Protein AF-A0A2G6TG75-F1 (afdb_monomer)

pLDDT: mean 88.32, std 11.68, range [44.31, 97.19]

Sequence (176 aa):
MKNFYLFIILLFFTSINAQVKLNENQEKALNLQIQNIKNLFATRDYTGLTNNISPKIIKYVYNSKDSVSKALRICYDELKQNQVTNHDTSIGIHSTVFKTKDELQCSVQMTTILKKDTFKAVSEYYLLLASTDNGKNWCFSLTDGFFRDLLDIDPKLIIPNRKLTVYKNGIMIDNE

Mean predicted aligned error: 7.09 Å

Solvent-accessible surface area (backbone atoms only — not comparable to full-atom values): 9879 Å² total; per-residue (Å²): 115,77,73,57,59,57,55,56,58,60,63,67,69,74,76,78,77,81,64,54,78,69,52,73,68,34,48,50,38,51,53,51,46,54,52,48,54,44,49,28,62,75,71,63,36,42,68,63,46,44,74,35,43,33,66,65,54,32,56,77,74,44,69,34,60,66,48,44,32,49,50,54,49,49,58,50,50,50,41,56,77,68,54,48,77,41,80,49,74,48,66,63,67,70,52,76,41,38,70,38,92,76,29,39,35,31,36,27,47,35,39,38,39,42,30,34,95,55,35,37,38,40,39,38,36,43,32,39,36,40,10,74,64,81,37,68,53,69,24,36,39,70,56,59,71,74,46,36,79,75,44,86,67,51,90,84,61,85,70,70,79,71,45,70,48,37,26,52,77,83,41,76,48,87,70,130

Secondary structure (DSSP, 8-state):
-HHHHHHHHHHTTSSS-------HHHHHHHHHHHHHHHHHHHHT-HHHHHHTB-HHHIIIIISSHHHHHHHHHHHHHHHHHTT-SEEEEEEEEE---EEETTEEEEEEEEEEEEEETTEEEEEEEEEEEEESSSSSS-EEEE-STHHHHHS---TTS--PPPEEEEEETTEEEP--

Foldseek 3Di:
DVVVVVVVVVVVPPPPDPQPDDDPLLLVLVVVLQVQCQVCVVVVVLLSLLVQADPLCCVPPQVHSVSSSVVSVVVVVVLVVVQFVDKHKDKADWDGWDDQDQKIKIKIKMWIWTDDVQKIKIKIFIWIWIDNPRRNGIHIDGCDDPRVVSDSDDPPHDTDYMDMWMGGNNHTDDDD

Radius of gyration: 20.42 Å; Cα contacts (8 Å, |Δi|>4): 271; chains: 1; bounding box: 72×33×49 Å

Structure (mmCIF, N/CA/C/O backbone):
data_AF-A0A2G6TG75-F1
#
_entry.id   AF-A0A2G6TG75-F1
#
loop_
_atom_site.group_PDB
_atom_site.id
_atom_site.type_symbol
_atom_site.label_atom_id
_atom_site.label_alt_id
_atom_site.label_comp_id
_atom_site.label_asym_id
_atom_site.label_entity_id
_atom_site.label_seq_id
_atom_site.pdbx_PDB_ins_code
_atom_site.Cartn_x
_atom_site.Cartn_y
_atom_site.Cartn_z
_atom_site.occupancy
_atom_site.B_iso_or_equiv
_atom_site.auth_seq_id
_atom_site.auth_comp_id
_atom_site.auth_asym_id
_atom_site.auth_atom_id
_atom_site.pdbx_PDB_model_num
ATOM 1 N N . MET A 1 1 ? -52.021 -11.934 21.390 1.00 56.31 1 MET A N 1
ATOM 2 C CA . MET A 1 1 ? -50.715 -12.641 21.358 1.00 56.31 1 MET A CA 1
ATOM 3 C C . MET A 1 1 ? -50.096 -12.736 19.959 1.00 56.31 1 MET A C 1
ATOM 5 O O . MET A 1 1 ? -48.899 -12.528 19.851 1.00 56.31 1 MET A O 1
ATOM 9 N N . LYS A 1 2 ? -50.865 -12.962 18.878 1.00 54.69 2 LYS A N 1
ATOM 10 C CA . LYS A 1 2 ? -50.342 -13.038 17.490 1.00 54.69 2 LYS A CA 1
ATOM 11 C C . LYS A 1 2 ? -49.567 -11.788 17.018 1.00 54.69 2 LYS A C 1
ATOM 13 O O . LYS A 1 2 ? -48.553 -11.920 16.347 1.00 54.69 2 LYS A O 1
ATOM 18 N N . ASN A 1 3 ? -49.984 -10.595 17.450 1.00 59.22 3 ASN A N 1
ATOM 19 C CA . ASN A 1 3 ? -49.345 -9.329 17.058 1.00 59.22 3 ASN A CA 1
ATOM 20 C C . ASN A 1 3 ? -48.005 -9.060 17.772 1.00 59.22 3 ASN A C 1
ATOM 22 O O . ASN A 1 3 ? -47.233 -8.228 17.313 1.00 59.22 3 ASN A O 1
ATOM 26 N N . PHE A 1 4 ? -47.703 -9.772 18.865 1.00 67.69 4 PHE A N 1
ATOM 27 C CA . PHE A 1 4 ? -46.446 -9.608 19.605 1.00 67.69 4 PHE A CA 1
ATOM 28 C C . PHE A 1 4 ? -45.274 -10.305 18.893 1.00 67.69 4 PHE A C 1
ATOM 30 O O . PHE A 1 4 ? -44.187 -9.748 18.783 1.00 67.69 4 PHE A O 1
ATOM 37 N N . TYR A 1 5 ? -45.522 -11.480 18.305 1.00 67.88 5 TYR A N 1
ATOM 38 C CA . TYR A 1 5 ? -44.524 -12.208 17.513 1.00 67.88 5 TYR A CA 1
ATOM 39 C C . TYR A 1 5 ? -44.140 -11.477 16.219 1.00 67.88 5 TYR A C 1
ATOM 41 O O . TYR A 1 5 ? -42.987 -11.543 15.800 1.00 67.88 5 TYR A O 1
ATOM 49 N N . LEU A 1 6 ? -45.072 -10.723 15.622 1.00 60.47 6 LEU A N 1
ATOM 50 C CA . LEU A 1 6 ? -44.799 -9.920 14.426 1.00 60.47 6 LEU A CA 1
ATOM 51 C C . LEU A 1 6 ? -43.790 -8.789 14.707 1.00 60.47 6 LEU A C 1
ATOM 53 O O . LEU A 1 6 ? -42.966 -8.468 13.856 1.00 60.47 6 LEU A O 1
ATOM 57 N N . PHE A 1 7 ? -43.822 -8.221 15.917 1.00 64.62 7 PHE A N 1
ATOM 58 C CA . PHE A 1 7 ? -42.920 -7.144 16.335 1.00 64.62 7 PHE A CA 1
ATOM 59 C C . PHE A 1 7 ? -41.500 -7.655 16.627 1.00 64.62 7 PHE A C 1
ATOM 61 O O . PHE A 1 7 ? -40.519 -6.989 16.304 1.00 64.62 7 PHE A O 1
ATOM 68 N N . ILE A 1 8 ? -41.381 -8.873 17.172 1.00 68.56 8 ILE A N 1
ATOM 69 C CA . ILE A 1 8 ? -40.087 -9.530 17.419 1.00 68.56 8 ILE A CA 1
ATOM 70 C C . ILE A 1 8 ? -39.389 -9.879 16.098 1.00 68.56 8 ILE A C 1
ATOM 72 O O . ILE A 1 8 ? -38.187 -9.670 15.979 1.00 68.56 8 ILE A O 1
ATOM 76 N N . ILE A 1 9 ? -40.126 -10.337 15.080 1.00 63.84 9 ILE A N 1
ATOM 77 C CA . ILE A 1 9 ? -39.550 -10.664 13.764 1.00 63.84 9 ILE A CA 1
ATOM 78 C C . ILE A 1 9 ? -39.032 -9.404 13.048 1.00 63.84 9 ILE A C 1
ATOM 80 O O . ILE A 1 9 ? -37.991 -9.462 12.398 1.00 63.84 9 ILE A O 1
ATOM 84 N N . LEU A 1 10 ? -39.687 -8.249 13.213 1.00 57.75 10 LEU A N 1
ATOM 85 C CA . LEU A 1 10 ? -39.261 -6.991 12.588 1.00 57.75 10 LEU A CA 1
ATOM 86 C C . LEU A 1 10 ? -37.946 -6.437 13.179 1.00 57.75 10 LEU A C 1
ATOM 88 O O . LEU A 1 10 ? -37.162 -5.819 12.461 1.00 57.75 10 LEU A O 1
ATOM 92 N N . LEU A 1 11 ? -37.668 -6.701 14.461 1.00 56.31 11 LEU A N 1
ATOM 93 C CA . LEU A 1 11 ? -36.430 -6.282 15.136 1.00 56.31 11 LEU A CA 1
ATOM 94 C C . LEU A 1 11 ? -35.192 -7.091 14.709 1.00 56.31 11 LEU A C 1
ATOM 96 O O . LEU A 1 11 ? -34.075 -6.604 14.860 1.00 56.31 11 LEU A O 1
ATOM 100 N N . PHE A 1 12 ? -35.364 -8.289 14.141 1.00 55.28 12 PHE A N 1
ATOM 101 C CA . PHE A 1 12 ? -34.245 -9.105 13.653 1.00 55.28 12 PHE A CA 1
ATOM 102 C C . PHE A 1 12 ? -33.729 -8.690 12.265 1.00 55.28 12 PHE A C 1
ATOM 104 O O . PHE A 1 12 ? -32.621 -9.073 11.897 1.00 55.28 12 PHE A O 1
ATOM 111 N N . PHE A 1 13 ? -34.479 -7.889 11.500 1.00 55.81 13 PHE A N 1
ATOM 112 C CA . PHE A 1 13 ? -34.072 -7.471 10.150 1.00 55.81 13 PHE A CA 1
ATOM 113 C C . PHE A 1 13 ? -33.231 -6.184 10.102 1.00 55.81 13 PHE A C 1
ATOM 115 O O . PHE A 1 13 ? -32.717 -5.845 9.039 1.00 55.81 13 PHE A O 1
ATOM 122 N N . THR A 1 14 ? -33.042 -5.468 11.216 1.00 53.16 14 THR A N 1
ATOM 123 C CA . THR A 1 14 ? -32.301 -4.187 11.227 1.00 53.16 14 THR A CA 1
ATOM 124 C C . THR A 1 14 ? -30.813 -4.312 11.566 1.00 53.16 14 THR A C 1
ATOM 126 O O . THR A 1 14 ? -30.082 -3.330 11.469 1.00 53.16 14 THR A O 1
ATOM 129 N N . SER A 1 15 ? -30.324 -5.499 11.929 1.00 50.28 15 SER A N 1
ATOM 130 C CA . SER A 1 15 ? -28.941 -5.717 12.388 1.00 50.28 15 SER A CA 1
ATOM 131 C C . SER A 1 15 ? -27.949 -6.124 11.289 1.00 50.28 15 SER A C 1
ATOM 133 O O . SER A 1 15 ? -26.783 -6.394 11.580 1.00 50.28 15 SER A O 1
ATOM 135 N N . ILE A 1 16 ? -28.358 -6.139 10.018 1.00 56.22 16 ILE A N 1
ATOM 136 C CA . ILE A 1 16 ? -27.504 -6.591 8.916 1.00 56.22 16 ILE A CA 1
ATOM 137 C C . ILE A 1 16 ? -27.002 -5.374 8.128 1.00 56.22 16 ILE A C 1
ATOM 139 O O . ILE A 1 16 ? -27.778 -4.701 7.457 1.00 56.22 16 ILE A O 1
ATOM 143 N N . ASN A 1 17 ? -25.680 -5.157 8.194 1.00 51.47 17 ASN A N 1
ATOM 144 C CA . ASN A 1 17 ? -24.840 -4.189 7.457 1.00 51.47 17 ASN A CA 1
ATOM 145 C C . ASN A 1 17 ? -24.393 -2.943 8.239 1.00 51.47 17 ASN A C 1
ATOM 147 O O . ASN A 1 17 ? -24.690 -1.813 7.863 1.00 51.47 17 ASN A O 1
ATOM 151 N N . ALA A 1 18 ? -23.564 -3.136 9.268 1.00 56.62 18 ALA A N 1
ATOM 152 C CA . ALA A 1 18 ? -22.761 -2.049 9.831 1.00 56.62 18 ALA A CA 1
ATOM 153 C C . ALA A 1 18 ? -21.617 -1.660 8.869 1.00 56.62 18 ALA A C 1
ATOM 155 O O . ALA A 1 18 ? -20.453 -1.982 9.098 1.00 56.62 18 ALA A O 1
ATOM 156 N N . GLN A 1 19 ? -21.950 -0.995 7.761 1.00 67.38 19 GLN A N 1
ATOM 157 C CA . GLN A 1 19 ? -20.984 -0.144 7.069 1.00 67.38 19 GLN A CA 1
ATOM 158 C C . GLN A 1 19 ? -20.700 1.050 7.980 1.00 67.38 19 GLN A C 1
ATOM 160 O O . GLN A 1 19 ? -21.632 1.690 8.475 1.00 67.38 19 GLN A O 1
ATOM 165 N N . VAL A 1 20 ? -19.425 1.343 8.237 1.00 80.62 20 VAL A N 1
ATOM 166 C CA . VAL A 1 20 ? -19.080 2.516 9.040 1.00 80.62 20 VAL A CA 1
ATOM 167 C C . VAL A 1 20 ? -19.133 3.726 8.130 1.00 80.62 20 VAL A C 1
ATOM 169 O O . VAL A 1 20 ? -18.291 3.895 7.251 1.00 80.62 20 VAL A O 1
ATOM 172 N N . LYS A 1 21 ? -20.119 4.593 8.353 1.00 86.06 21 LYS A N 1
ATOM 173 C CA . LYS A 1 21 ? -20.104 5.919 7.749 1.00 86.06 21 LYS A CA 1
ATOM 174 C C . LYS A 1 21 ? -19.100 6.773 8.517 1.00 86.06 21 LYS A C 1
ATOM 176 O O . LYS A 1 21 ? -19.354 7.132 9.667 1.00 86.06 21 LYS A O 1
ATOM 181 N N . LEU A 1 22 ? -17.966 7.071 7.889 1.00 90.62 22 LEU A N 1
ATOM 182 C CA . LEU A 1 22 ? -17.030 8.055 8.415 1.00 90.62 22 LEU A CA 1
ATOM 183 C C . LEU A 1 22 ? -17.721 9.420 8.500 1.00 90.62 22 LEU A C 1
ATOM 185 O O . LEU A 1 22 ? -18.526 9.786 7.640 1.00 90.62 22 LEU A O 1
ATOM 189 N N . ASN A 1 23 ? -17.416 10.176 9.551 1.00 91.94 23 ASN A N 1
ATOM 190 C CA . ASN A 1 23 ? -17.745 11.594 9.565 1.00 91.94 23 ASN A CA 1
ATOM 191 C C . ASN A 1 23 ? -16.805 12.366 8.622 1.00 91.94 23 ASN A C 1
ATOM 193 O O . ASN A 1 23 ? -15.764 11.861 8.206 1.00 91.94 23 ASN A O 1
ATOM 197 N N . GLU A 1 24 ? -17.160 13.611 8.309 1.00 92.62 24 GLU A N 1
ATOM 198 C CA . GLU A 1 24 ? -16.414 14.451 7.363 1.00 92.62 24 GLU A CA 1
ATOM 199 C C . GLU A 1 24 ? -14.924 14.593 7.719 1.00 92.62 24 GLU A C 1
ATOM 201 O O . GLU A 1 24 ? -14.061 14.515 6.847 1.00 92.62 24 GLU A O 1
ATOM 206 N N . ASN A 1 25 ? -14.599 14.738 9.006 1.00 92.88 25 ASN A N 1
ATOM 207 C CA . ASN A 1 25 ? -13.214 14.883 9.454 1.00 92.88 25 ASN A CA 1
ATOM 208 C C . ASN A 1 25 ? -12.410 13.587 9.282 1.00 92.88 25 ASN A C 1
ATOM 210 O O . ASN A 1 25 ? -11.249 13.640 8.883 1.00 92.88 25 ASN A O 1
ATOM 214 N N . GLN A 1 26 ? -13.018 12.434 9.566 1.00 93.88 26 GLN A N 1
ATOM 215 C CA . GLN A 1 26 ? -12.393 11.120 9.381 1.00 93.88 26 GLN A CA 1
ATOM 216 C C . GLN A 1 26 ? -12.163 10.818 7.898 1.00 93.88 26 GLN A C 1
ATOM 218 O O . GLN A 1 26 ? -11.084 10.374 7.517 1.00 93.88 26 GLN A O 1
ATOM 223 N N . GLU A 1 27 ? -13.157 11.107 7.059 1.00 95.12 27 GLU A N 1
ATOM 224 C CA . GLU A 1 27 ? -13.069 10.961 5.605 1.00 95.12 27 GLU A CA 1
ATOM 225 C C . GLU A 1 27 ? -11.958 11.854 5.031 1.00 95.12 27 GLU A C 1
ATOM 227 O O . GLU A 1 27 ? -11.128 11.421 4.230 1.00 95.12 27 GLU A O 1
ATOM 232 N N . LYS A 1 28 ? -11.879 13.106 5.495 1.00 94.56 28 LYS A N 1
ATOM 233 C CA . LYS A 1 28 ? -10.803 14.028 5.125 1.00 94.56 28 LYS A CA 1
ATOM 234 C C . LYS A 1 28 ? -9.432 13.515 5.571 1.00 94.56 28 LYS A C 1
ATOM 236 O O . LYS A 1 28 ? -8.484 13.604 4.795 1.00 94.56 28 LYS A O 1
ATOM 241 N N . ALA A 1 29 ? -9.316 12.976 6.785 1.00 93.94 29 ALA A N 1
ATOM 242 C CA . ALA A 1 29 ? -8.066 12.414 7.297 1.00 93.94 29 ALA A CA 1
ATOM 243 C C . ALA A 1 29 ? -7.598 11.206 6.469 1.00 93.94 29 ALA A C 1
ATOM 245 O O . ALA A 1 29 ? -6.432 11.148 6.082 1.00 93.94 29 ALA A O 1
ATOM 246 N N . LEU A 1 30 ? -8.509 10.290 6.124 1.00 96.94 30 LEU A N 1
ATOM 247 C CA . LEU A 1 30 ? -8.224 9.151 5.249 1.00 96.94 30 LEU A CA 1
ATOM 248 C C . LEU A 1 30 ? -7.746 9.612 3.864 1.00 96.94 30 LEU A C 1
ATOM 250 O O . LEU A 1 30 ? -6.701 9.172 3.383 1.00 96.94 30 LEU A O 1
ATOM 254 N N . ASN A 1 31 ? -8.459 10.552 3.244 1.00 96.56 31 ASN A N 1
ATOM 255 C CA . ASN A 1 31 ? -8.089 11.074 1.930 1.00 96.56 31 ASN A CA 1
ATOM 256 C C . ASN A 1 31 ? -6.738 11.808 1.952 1.00 96.56 31 ASN A C 1
ATOM 258 O O . ASN A 1 31 ? -5.918 11.612 1.052 1.00 96.56 31 ASN A O 1
ATOM 262 N N . LEU A 1 32 ? -6.456 12.594 2.997 1.00 95.62 32 LEU A N 1
ATOM 263 C CA . LEU A 1 32 ? -5.142 13.211 3.200 1.00 95.62 32 LEU A CA 1
ATOM 264 C C . LEU A 1 32 ? -4.042 12.161 3.364 1.00 95.62 32 LEU A C 1
ATOM 266 O O . LEU A 1 32 ? -2.970 12.318 2.782 1.00 95.62 32 LEU A O 1
ATOM 270 N N . GLN A 1 33 ? -4.308 11.076 4.093 1.00 96.00 33 GLN A N 1
ATOM 271 C CA . GLN A 1 33 ? -3.351 9.986 4.242 1.00 96.00 33 GLN A CA 1
ATOM 272 C C . GLN A 1 33 ? -3.029 9.329 2.894 1.00 96.00 33 GLN A C 1
ATOM 274 O O . GLN A 1 33 ? -1.860 9.097 2.585 1.00 96.00 33 GLN A O 1
ATOM 279 N N . ILE A 1 34 ? -4.044 9.051 2.074 1.00 96.88 34 ILE A N 1
ATOM 280 C CA . ILE A 1 34 ? -3.868 8.458 0.741 1.00 96.88 34 ILE A CA 1
ATOM 281 C C . ILE A 1 34 ? -3.032 9.381 -0.153 1.00 96.88 34 ILE A C 1
ATOM 283 O O . ILE A 1 34 ? -2.087 8.921 -0.796 1.00 96.88 34 ILE A O 1
ATOM 287 N N . GLN A 1 35 ? -3.322 10.689 -0.155 1.00 96.12 35 GLN A N 1
ATOM 288 C CA . GLN A 1 35 ? -2.522 11.661 -0.908 1.00 96.12 35 GLN A CA 1
ATOM 289 C C . GLN A 1 35 ? -1.086 11.756 -0.388 1.00 96.12 35 GLN A C 1
ATOM 291 O O . GLN A 1 35 ? -0.150 11.825 -1.183 1.00 96.12 35 GLN A O 1
ATOM 296 N N . ASN A 1 36 ? -0.889 11.705 0.929 1.00 95.69 36 ASN A N 1
ATOM 297 C CA . ASN A 1 36 ? 0.442 11.688 1.521 1.00 95.69 36 ASN A CA 1
ATOM 298 C C . ASN A 1 36 ? 1.238 10.456 1.066 1.00 95.69 36 ASN A C 1
ATOM 300 O O . ASN A 1 36 ? 2.346 10.598 0.562 1.00 95.69 36 ASN A O 1
ATOM 304 N N . ILE A 1 37 ? 0.655 9.255 1.149 1.00 94.88 37 ILE A N 1
ATOM 305 C CA . ILE A 1 37 ? 1.298 8.013 0.689 1.00 94.88 37 ILE A CA 1
ATOM 306 C C . ILE A 1 37 ? 1.644 8.103 -0.803 1.00 94.88 37 ILE A C 1
ATOM 308 O O . ILE A 1 37 ? 2.764 7.777 -1.194 1.00 94.88 37 ILE A O 1
ATOM 312 N N . LYS A 1 38 ? 0.719 8.602 -1.632 1.00 94.31 38 LYS A N 1
ATOM 313 C CA . LYS A 1 38 ? 0.953 8.820 -3.066 1.00 94.31 38 LYS A CA 1
ATOM 314 C C . LYS A 1 38 ? 2.153 9.736 -3.309 1.00 94.31 38 LYS A C 1
ATOM 316 O O . LYS A 1 38 ? 3.025 9.397 -4.107 1.00 94.31 38 LYS A O 1
ATOM 321 N N . ASN A 1 39 ? 2.220 10.860 -2.600 1.00 95.00 39 ASN A N 1
ATOM 322 C CA . ASN A 1 39 ? 3.328 11.803 -2.715 1.00 95.00 39 ASN A CA 1
ATOM 323 C C . ASN A 1 39 ? 4.652 11.171 -2.277 1.00 95.00 39 ASN A C 1
ATOM 325 O O . ASN A 1 39 ? 5.644 11.327 -2.977 1.00 95.00 39 ASN A O 1
ATOM 329 N N . LEU A 1 40 ? 4.660 10.411 -1.180 1.00 94.44 40 LEU A N 1
ATOM 330 C CA . LEU A 1 40 ? 5.854 9.730 -0.676 1.00 94.44 40 LEU A CA 1
ATOM 331 C C . LEU A 1 40 ? 6.403 8.685 -1.663 1.00 94.44 40 LEU A C 1
ATOM 333 O O . LEU A 1 40 ? 7.619 8.582 -1.830 1.00 94.44 40 LEU A O 1
ATOM 337 N N . PHE A 1 41 ? 5.533 7.943 -2.360 1.00 90.88 41 PHE A N 1
ATOM 338 C CA . PHE A 1 41 ? 5.961 7.063 -3.455 1.00 90.88 41 PHE A CA 1
ATOM 339 C C . PHE A 1 41 ? 6.533 7.858 -4.636 1.00 90.88 41 PHE A C 1
ATOM 341 O O . PHE A 1 41 ? 7.598 7.507 -5.145 1.00 90.88 41 PHE A O 1
ATOM 348 N N . ALA A 1 42 ? 5.874 8.949 -5.039 1.00 89.62 42 ALA A N 1
ATOM 349 C CA . ALA A 1 42 ? 6.317 9.784 -6.157 1.00 89.62 42 ALA A CA 1
ATOM 350 C C . ALA A 1 42 ? 7.673 10.466 -5.893 1.00 89.62 42 ALA A C 1
ATOM 352 O O . ALA A 1 42 ? 8.523 10.531 -6.782 1.00 89.62 42 ALA A O 1
ATOM 353 N N . THR A 1 43 ? 7.905 10.938 -4.665 1.00 91.69 43 THR A N 1
ATOM 354 C CA . THR A 1 43 ? 9.158 11.592 -4.251 1.00 91.69 43 THR A CA 1
ATOM 355 C C . THR A 1 43 ? 10.226 10.615 -3.772 1.00 91.69 43 THR A C 1
ATOM 357 O O . THR A 1 43 ? 11.355 11.035 -3.520 1.00 91.69 43 THR A O 1
ATOM 360 N N . ARG A 1 44 ? 9.906 9.316 -3.687 1.00 89.50 44 ARG A N 1
ATOM 361 C CA . ARG A 1 44 ? 10.807 8.255 -3.206 1.00 89.50 44 ARG A CA 1
ATOM 362 C C . ARG A 1 44 ? 11.299 8.499 -1.775 1.00 89.50 44 ARG A C 1
ATOM 364 O O . ARG A 1 44 ? 12.431 8.159 -1.427 1.00 89.50 44 ARG A O 1
ATOM 371 N N . ASP A 1 45 ? 10.447 9.077 -0.933 1.00 92.38 45 ASP A N 1
ATOM 372 C CA . ASP A 1 45 ? 10.750 9.300 0.479 1.00 92.38 45 ASP A CA 1
ATOM 373 C C . ASP A 1 45 ? 10.500 8.018 1.290 1.00 92.38 45 ASP A C 1
ATOM 375 O O . ASP A 1 45 ? 9.432 7.788 1.861 1.00 92.38 45 ASP A O 1
ATOM 379 N N . TYR A 1 46 ? 11.514 7.152 1.332 1.00 90.00 46 TYR A N 1
ATOM 380 C CA . TYR A 1 46 ? 11.447 5.856 2.017 1.00 90.00 46 TYR A CA 1
ATOM 381 C C . TYR A 1 46 ? 11.292 5.975 3.532 1.00 90.00 46 TYR A C 1
ATOM 383 O O . TYR A 1 46 ? 10.652 5.128 4.160 1.00 90.00 46 TYR A O 1
ATOM 391 N N . THR A 1 47 ? 11.863 7.021 4.128 1.00 91.12 47 THR A N 1
ATOM 392 C CA . THR A 1 47 ? 11.715 7.282 5.562 1.00 91.12 47 THR A CA 1
ATOM 393 C C . THR A 1 47 ? 10.268 7.663 5.860 1.00 91.12 47 THR A C 1
ATOM 395 O O . THR A 1 47 ? 9.655 7.097 6.768 1.00 91.12 47 THR A O 1
ATOM 398 N N . GLY A 1 48 ? 9.690 8.550 5.048 1.00 94.00 48 GLY A N 1
ATOM 399 C CA . GLY A 1 48 ? 8.281 8.903 5.125 1.00 94.00 48 GLY A CA 1
ATOM 400 C C . GLY A 1 48 ? 7.368 7.698 4.893 1.00 94.00 48 GLY A C 1
ATOM 401 O O . GLY A 1 48 ? 6.481 7.455 5.707 1.00 94.00 48 GLY A O 1
ATOM 402 N N . LEU A 1 49 ? 7.609 6.874 3.866 1.00 93.31 49 LEU A N 1
ATOM 403 C CA . LEU A 1 49 ? 6.831 5.645 3.628 1.00 93.31 49 LEU A CA 1
ATOM 404 C C . LEU A 1 49 ? 6.856 4.710 4.839 1.00 93.31 49 LEU A C 1
ATOM 406 O O . LEU A 1 49 ? 5.810 4.237 5.277 1.00 93.31 49 LEU A O 1
ATOM 410 N N . THR A 1 50 ? 8.032 4.509 5.431 1.00 93.94 50 THR A N 1
ATOM 411 C CA . THR A 1 50 ? 8.214 3.651 6.608 1.00 93.94 50 THR A CA 1
ATOM 412 C C . THR A 1 50 ? 7.386 4.114 7.808 1.00 93.94 50 THR A C 1
ATOM 414 O O . THR A 1 50 ? 6.882 3.292 8.571 1.00 93.94 50 THR A O 1
ATOM 417 N N . ASN A 1 51 ? 7.194 5.424 7.973 1.00 94.50 51 ASN A N 1
ATOM 418 C CA . ASN A 1 51 ? 6.359 5.967 9.045 1.00 94.50 51 ASN A CA 1
ATOM 419 C C . ASN A 1 51 ? 4.863 5.704 8.856 1.00 94.50 51 ASN A C 1
ATOM 421 O O . ASN A 1 51 ? 4.115 5.825 9.821 1.00 94.50 51 ASN A O 1
ATOM 425 N N . ASN A 1 52 ? 4.448 5.326 7.650 1.00 95.31 52 ASN A N 1
ATOM 426 C CA . ASN A 1 52 ? 3.057 5.069 7.308 1.00 95.31 52 ASN A CA 1
ATOM 427 C C . ASN A 1 52 ? 2.746 3.573 7.163 1.00 95.31 52 ASN A C 1
ATOM 429 O O . ASN A 1 52 ? 1.601 3.229 6.893 1.00 95.31 52 ASN A O 1
ATOM 433 N N . ILE A 1 53 ? 3.723 2.680 7.351 1.00 94.88 53 ILE A N 1
ATOM 434 C CA . ILE A 1 53 ? 3.504 1.228 7.312 1.00 94.88 53 ILE A CA 1
ATOM 435 C C . ILE A 1 53 ? 2.934 0.740 8.648 1.00 94.88 53 ILE A C 1
ATOM 437 O O . ILE A 1 53 ? 3.306 1.229 9.715 1.00 94.88 53 ILE A O 1
ATOM 441 N N . SER A 1 54 ? 2.038 -0.248 8.587 1.00 94.00 54 SER A N 1
ATOM 442 C CA . SER A 1 54 ? 1.436 -0.868 9.770 1.00 94.00 54 SER A CA 1
ATOM 443 C C . SER A 1 54 ? 2.490 -1.310 10.794 1.00 94.00 54 SER A C 1
ATOM 445 O O . SER A 1 54 ? 3.423 -2.048 10.447 1.00 94.00 54 SER A O 1
ATOM 447 N N . PRO A 1 55 ? 2.311 -0.959 12.082 1.00 92.75 55 PRO A N 1
ATOM 448 C CA . PRO A 1 55 ? 3.170 -1.438 13.158 1.00 92.75 55 PRO A CA 1
ATOM 449 C C . PRO A 1 55 ? 3.261 -2.967 13.231 1.00 92.75 55 PRO A C 1
ATOM 451 O O . PRO A 1 55 ? 4.322 -3.489 13.571 1.00 92.75 55 PRO A O 1
ATOM 454 N N . LYS A 1 56 ? 2.187 -3.695 12.873 1.00 92.00 56 LYS A N 1
ATOM 455 C CA . LYS A 1 56 ? 2.196 -5.169 12.817 1.00 92.00 56 LYS A CA 1
ATOM 456 C C . LYS A 1 56 ? 3.230 -5.657 11.798 1.00 92.00 56 LYS A C 1
ATOM 458 O O . LYS A 1 56 ? 4.063 -6.492 12.132 1.00 92.00 56 LYS A O 1
ATOM 463 N N . ILE A 1 57 ? 3.246 -5.080 10.596 1.00 91.94 57 ILE A N 1
ATOM 464 C CA . ILE A 1 57 ? 4.202 -5.463 9.548 1.00 91.94 57 ILE A CA 1
ATOM 465 C C . ILE A 1 57 ? 5.639 -5.121 9.946 1.00 91.94 57 ILE A C 1
ATOM 467 O O . ILE A 1 57 ? 6.535 -5.952 9.797 1.00 91.94 57 ILE A O 1
ATOM 471 N N . ILE A 1 58 ? 5.864 -3.934 10.517 1.00 93.50 58 ILE A N 1
ATOM 472 C CA . ILE A 1 58 ? 7.193 -3.548 11.011 1.00 93.50 58 ILE A CA 1
ATOM 473 C C . ILE A 1 58 ? 7.682 -4.553 12.057 1.00 93.50 58 ILE A C 1
ATOM 475 O O . ILE A 1 58 ? 8.820 -5.004 11.981 1.00 93.50 58 ILE A O 1
ATOM 479 N N . LYS A 1 59 ? 6.822 -4.924 13.009 1.00 93.62 59 LYS A N 1
ATOM 480 C CA . LYS A 1 59 ? 7.174 -5.819 14.111 1.00 93.62 59 LYS A CA 1
ATOM 481 C C . LYS A 1 59 ? 7.434 -7.255 13.656 1.00 93.62 59 LYS A C 1
ATOM 483 O O . LYS A 1 59 ? 8.405 -7.844 14.109 1.00 93.62 59 LYS A O 1
ATOM 488 N N . TYR A 1 60 ? 6.560 -7.817 12.822 1.00 91.38 60 TYR A N 1
ATOM 489 C CA . TYR A 1 60 ? 6.561 -9.253 12.522 1.00 91.38 60 TYR A CA 1
ATOM 490 C C . TYR A 1 60 ? 7.315 -9.632 11.246 1.00 91.38 60 TYR A C 1
ATOM 492 O O . TYR A 1 60 ? 7.694 -10.790 11.109 1.00 91.38 60 TYR A O 1
ATOM 500 N N . VAL A 1 61 ? 7.539 -8.690 10.323 1.00 88.88 61 VAL A N 1
ATOM 501 C CA . VAL A 1 61 ? 8.227 -8.976 9.051 1.00 88.88 61 VAL A CA 1
ATOM 502 C C . VAL A 1 61 ? 9.629 -8.382 9.018 1.00 88.88 61 VAL A C 1
ATOM 504 O O . VAL A 1 61 ? 10.583 -9.053 8.639 1.00 88.88 61 VAL A O 1
ATOM 507 N N . TYR A 1 62 ? 9.767 -7.118 9.414 1.00 90.12 62 TYR A N 1
A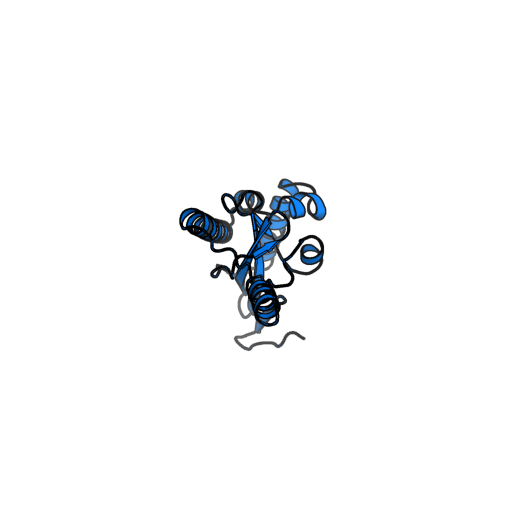TOM 508 C CA . TYR A 1 62 ? 11.015 -6.373 9.224 1.00 90.12 62 TYR A CA 1
ATOM 509 C C . TYR A 1 62 ? 11.822 -6.169 10.510 1.00 90.12 62 TYR A C 1
ATOM 511 O O . TYR A 1 62 ? 12.971 -5.729 10.448 1.00 90.12 62 TYR A O 1
ATOM 519 N N . ASN A 1 63 ? 11.238 -6.461 11.673 1.00 92.12 63 ASN A N 1
ATOM 520 C CA . ASN A 1 63 ? 11.732 -6.200 13.031 1.00 92.12 63 ASN A CA 1
ATOM 521 C C . ASN A 1 63 ? 11.995 -4.722 13.385 1.00 92.12 63 ASN A C 1
ATOM 523 O O . ASN A 1 63 ? 12.018 -4.376 14.564 1.00 92.12 63 ASN A O 1
ATOM 527 N N . SER A 1 64 ? 12.211 -3.837 12.409 1.00 94.56 64 SER A N 1
ATOM 528 C CA . SER A 1 64 ? 12.493 -2.419 12.631 1.00 94.56 64 SER A CA 1
ATOM 529 C C . SER A 1 64 ? 12.086 -1.557 11.436 1.00 94.56 64 SER A C 1
ATOM 531 O O . SER A 1 64 ? 11.993 -2.032 10.303 1.00 94.56 64 SER A O 1
ATOM 533 N N . LYS A 1 65 ? 11.889 -0.258 11.686 1.00 93.88 65 LYS A N 1
ATOM 534 C CA . LYS A 1 65 ? 11.689 0.745 10.630 1.00 93.88 65 LYS A CA 1
ATOM 535 C C . LYS A 1 65 ? 12.910 0.855 9.708 1.00 93.88 65 LYS A C 1
ATOM 537 O O . LYS A 1 65 ? 12.756 0.956 8.495 1.00 93.88 65 LYS A O 1
ATOM 542 N N . ASP A 1 66 ? 14.119 0.760 10.250 1.00 93.19 66 ASP A N 1
ATOM 543 C CA . ASP A 1 66 ? 15.344 0.854 9.449 1.00 93.19 66 ASP A CA 1
ATOM 544 C C . ASP A 1 66 ? 15.470 -0.299 8.449 1.00 93.19 66 ASP A C 1
ATOM 546 O O . ASP A 1 66 ? 15.846 -0.077 7.298 1.00 93.19 66 ASP A O 1
ATOM 550 N N . SER A 1 67 ? 15.076 -1.514 8.842 1.00 94.06 67 SER A N 1
ATOM 551 C CA . SER A 1 67 ? 15.008 -2.667 7.938 1.00 94.06 67 SER A CA 1
ATOM 552 C C . SER A 1 67 ? 14.038 -2.436 6.778 1.00 94.06 67 SER A C 1
ATOM 554 O O . SER A 1 67 ? 14.357 -2.780 5.641 1.00 94.06 67 SER A O 1
ATOM 556 N N . VAL A 1 68 ? 12.879 -1.821 7.043 1.00 92.44 68 VAL A N 1
ATOM 557 C CA . VAL A 1 68 ? 11.907 -1.450 6.000 1.00 92.44 68 VAL A CA 1
ATOM 558 C C . VAL A 1 68 ? 12.517 -0.429 5.042 1.00 92.44 68 VAL A C 1
ATOM 560 O O . VAL A 1 68 ? 12.519 -0.638 3.831 1.00 92.44 68 VAL A O 1
ATOM 563 N N . SER A 1 69 ? 13.084 0.655 5.578 1.00 91.38 69 SER A N 1
ATOM 564 C CA . SER A 1 69 ? 13.714 1.710 4.777 1.00 91.38 69 SER A CA 1
ATOM 565 C C . SER A 1 69 ? 14.855 1.154 3.920 1.00 91.38 69 SER A C 1
ATOM 567 O O . SER A 1 69 ? 14.967 1.480 2.737 1.00 91.38 69 SER A O 1
ATOM 569 N N . LYS A 1 70 ? 15.664 0.241 4.474 1.00 91.94 70 LYS A N 1
ATOM 570 C CA . LYS A 1 70 ? 16.717 -0.472 3.742 1.00 91.94 70 LYS A CA 1
ATOM 571 C C . LYS A 1 70 ? 16.148 -1.342 2.619 1.00 91.94 70 LYS A C 1
ATOM 573 O O . LYS A 1 70 ? 16.668 -1.277 1.510 1.00 91.94 70 LYS A O 1
ATOM 578 N N . ALA A 1 71 ? 15.096 -2.119 2.878 1.00 91.25 71 ALA A N 1
ATOM 579 C CA . ALA A 1 71 ? 14.459 -2.957 1.862 1.00 91.25 71 ALA A CA 1
ATOM 580 C C . ALA A 1 71 ? 13.911 -2.117 0.696 1.00 91.25 71 ALA A C 1
ATOM 582 O O . ALA A 1 71 ? 14.186 -2.422 -0.461 1.00 91.25 71 ALA A O 1
ATOM 583 N N . LEU A 1 72 ? 13.229 -1.005 0.992 1.00 90.69 72 LEU A N 1
ATOM 584 C CA . LEU A 1 72 ? 12.721 -0.081 -0.029 1.00 90.69 72 LEU A CA 1
ATOM 585 C C . LEU A 1 72 ? 13.846 0.518 -0.888 1.00 90.69 72 LEU A C 1
ATOM 587 O O . LEU A 1 72 ? 13.704 0.616 -2.107 1.00 90.69 72 LEU A O 1
ATOM 591 N N . ARG A 1 73 ? 14.980 0.881 -0.269 1.00 90.44 73 ARG A N 1
ATOM 592 C CA . ARG A 1 73 ? 16.166 1.370 -0.993 1.00 90.44 73 ARG A CA 1
ATOM 593 C C . ARG A 1 73 ? 16.743 0.305 -1.920 1.00 90.44 73 ARG A C 1
ATOM 595 O O . ARG A 1 73 ? 16.98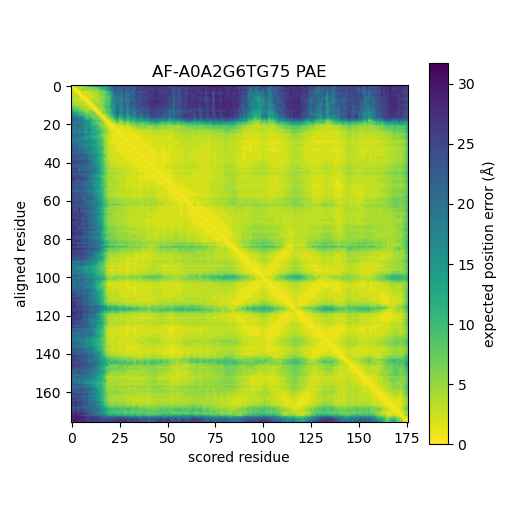8 0.617 -3.079 1.00 90.44 73 ARG A O 1
ATOM 602 N N . ILE A 1 74 ? 16.894 -0.932 -1.439 1.00 91.44 74 ILE A N 1
ATOM 603 C CA . ILE A 1 74 ? 17.402 -2.055 -2.244 1.00 91.44 74 ILE A CA 1
ATOM 604 C C . ILE A 1 74 ? 16.522 -2.267 -3.476 1.00 91.44 74 ILE A C 1
ATOM 606 O O . ILE A 1 74 ? 17.044 -2.266 -4.586 1.00 91.44 74 ILE A O 1
ATOM 610 N N . CYS A 1 75 ? 15.197 -2.349 -3.308 1.00 88.12 75 CYS A N 1
ATOM 611 C CA . CYS A 1 75 ? 14.282 -2.511 -4.439 1.00 88.12 75 CYS A CA 1
ATOM 612 C C . CYS A 1 75 ? 14.460 -1.401 -5.483 1.00 88.12 75 CYS A C 1
ATOM 614 O O . CYS A 1 75 ? 14.402 -1.647 -6.683 1.00 88.12 75 CYS A O 1
ATOM 616 N N . TYR A 1 76 ? 14.688 -0.163 -5.049 1.00 87.25 76 TYR A N 1
ATOM 617 C CA . TYR A 1 76 ? 14.884 0.944 -5.974 1.00 87.25 76 TYR A CA 1
ATOM 618 C C . TYR A 1 76 ? 16.263 0.943 -6.650 1.00 87.25 76 TYR A C 1
ATOM 620 O O . TYR A 1 76 ? 16.371 1.256 -7.839 1.00 87.25 76 TYR A O 1
ATOM 628 N N . ASP A 1 77 ? 17.313 0.579 -5.919 1.00 91.12 77 ASP A N 1
ATOM 629 C CA . ASP A 1 77 ? 18.651 0.429 -6.484 1.00 91.12 77 ASP A CA 1
ATOM 630 C C . ASP A 1 77 ? 18.684 -0.704 -7.518 1.00 91.12 77 ASP A C 1
ATOM 632 O O . ASP A 1 77 ? 19.304 -0.545 -8.568 1.00 91.12 77 ASP A O 1
ATOM 636 N N . GLU A 1 78 ? 17.925 -1.782 -7.308 1.00 91.25 78 GLU A N 1
ATOM 637 C CA . GLU A 1 78 ? 17.712 -2.824 -8.315 1.00 91.25 78 GLU A CA 1
ATOM 638 C C . GLU A 1 78 ? 17.039 -2.273 -9.578 1.00 91.25 78 GLU A C 1
ATOM 640 O O . GLU A 1 78 ? 17.490 -2.573 -10.684 1.00 91.25 78 GLU A O 1
ATOM 645 N N . LEU A 1 79 ? 16.010 -1.421 -9.462 1.00 89.81 79 LEU A N 1
ATOM 646 C CA . LEU A 1 79 ? 15.391 -0.781 -10.634 1.00 89.81 79 LEU A CA 1
ATOM 647 C C . LEU A 1 79 ? 16.409 0.065 -11.419 1.00 89.81 79 LEU A C 1
ATOM 649 O O . LEU A 1 79 ? 16.440 0.013 -12.651 1.00 89.81 79 LEU A O 1
ATOM 653 N N . LYS A 1 80 ? 17.271 0.811 -10.717 1.00 89.06 80 LYS A N 1
ATOM 654 C CA . LYS A 1 80 ? 18.350 1.599 -11.335 1.00 89.06 80 LYS A CA 1
ATOM 655 C C . LYS A 1 80 ? 19.391 0.721 -12.023 1.00 89.06 80 LYS A C 1
ATOM 657 O O . LYS A 1 80 ? 19.734 0.989 -13.171 1.00 89.06 80 LYS A O 1
ATOM 662 N N . GLN A 1 81 ? 19.879 -0.319 -11.348 1.00 92.12 81 GLN A N 1
ATOM 663 C CA . GLN A 1 81 ? 20.852 -1.268 -11.905 1.00 92.12 81 GLN A CA 1
ATOM 664 C C . GLN A 1 81 ? 20.297 -1.967 -13.148 1.00 92.12 81 GLN A C 1
ATOM 666 O O . GLN A 1 81 ? 21.016 -2.187 -14.121 1.00 92.12 81 GLN A O 1
ATOM 671 N N . ASN A 1 82 ? 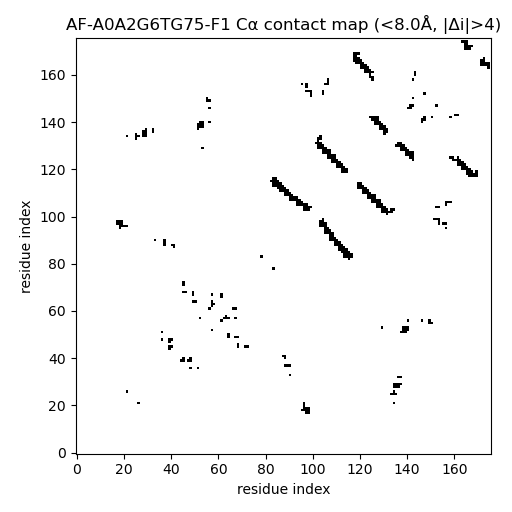18.991 -2.234 -13.155 1.00 89.19 82 ASN A N 1
ATOM 672 C CA . ASN A 1 82 ? 18.286 -2.787 -14.301 1.00 89.19 82 ASN A CA 1
ATOM 673 C C . ASN A 1 82 ? 17.946 -1.753 -15.382 1.00 89.19 82 ASN A C 1
ATOM 675 O O . ASN A 1 82 ? 17.303 -2.127 -16.359 1.00 89.19 82 ASN A O 1
ATOM 679 N N . GLN A 1 83 ? 18.401 -0.502 -15.269 1.00 91.25 83 GLN A N 1
ATOM 680 C CA . GLN A 1 83 ? 18.205 0.565 -16.259 1.00 91.25 83 GLN A CA 1
ATOM 681 C C . GLN A 1 83 ? 16.723 0.852 -16.552 1.00 91.25 83 GLN A C 1
ATOM 683 O O . GLN A 1 83 ? 16.338 1.148 -17.681 1.00 91.25 83 GLN A O 1
ATOM 688 N N . VAL A 1 84 ? 15.865 0.753 -15.533 1.00 90.25 84 VAL A N 1
ATOM 689 C CA . VAL A 1 84 ? 14.460 1.160 -15.645 1.00 90.25 84 VAL A CA 1
ATOM 690 C C . VAL A 1 84 ? 14.407 2.666 -15.914 1.00 90.25 84 VAL A C 1
ATOM 692 O O . VAL A 1 84 ? 14.822 3.476 -15.087 1.00 90.25 84 VAL A O 1
ATOM 695 N N . THR A 1 85 ? 13.899 3.041 -17.087 1.00 88.94 85 THR A N 1
ATOM 696 C CA . THR A 1 85 ? 13.855 4.426 -17.576 1.00 88.94 85 THR A CA 1
ATOM 697 C C . THR A 1 85 ? 12.658 5.196 -17.036 1.00 88.94 85 THR A C 1
ATOM 699 O O . THR A 1 85 ? 12.694 6.422 -16.949 1.00 88.94 85 THR A O 1
ATOM 702 N N . ASN A 1 86 ? 11.590 4.496 -16.649 1.00 87.62 86 ASN A N 1
ATOM 703 C CA . ASN A 1 86 ? 10.426 5.102 -16.019 1.00 87.62 86 ASN A CA 1
ATOM 704 C C . ASN A 1 86 ? 9.866 4.181 -14.930 1.00 87.62 86 ASN A C 1
ATOM 706 O O . ASN A 1 86 ? 9.673 2.987 -15.158 1.00 87.62 86 ASN A O 1
ATOM 710 N N . HIS A 1 87 ? 9.598 4.764 -13.766 1.00 89.12 87 HIS A N 1
ATOM 711 C CA . HIS A 1 87 ? 8.879 4.141 -12.667 1.00 89.12 87 HIS A CA 1
ATOM 712 C C . HIS A 1 87 ? 7.822 5.134 -12.193 1.00 89.12 87 HIS A C 1
ATOM 714 O O . HIS A 1 87 ? 8.166 6.166 -11.613 1.00 89.12 87 HIS A O 1
ATOM 720 N N . ASP A 1 88 ? 6.563 4.810 -12.462 1.00 91.50 88 ASP A N 1
ATOM 721 C CA . ASP A 1 88 ? 5.408 5.611 -12.075 1.00 91.50 88 ASP A CA 1
ATOM 722 C C . ASP A 1 88 ? 4.489 4.806 -11.158 1.00 91.50 88 ASP A C 1
ATOM 724 O O . ASP A 1 88 ? 4.423 3.577 -11.236 1.00 91.50 88 ASP A O 1
ATOM 728 N N . THR A 1 89 ? 3.800 5.501 -10.266 1.00 92.00 89 THR A N 1
ATOM 729 C CA . THR A 1 89 ? 2.905 4.917 -9.275 1.00 92.00 89 THR A CA 1
ATOM 730 C C . THR A 1 89 ? 1.666 5.783 -9.145 1.00 92.00 89 THR A C 1
ATOM 732 O O . THR A 1 89 ? 1.738 6.958 -8.785 1.00 92.00 89 THR A O 1
ATOM 735 N N . SER A 1 90 ? 0.503 5.177 -9.353 1.00 94.00 90 SER A N 1
ATOM 736 C CA . SER A 1 90 ? -0.788 5.798 -9.089 1.00 94.00 90 SER A CA 1
ATOM 737 C C . SER A 1 90 ? -1.521 5.058 -7.981 1.00 94.00 90 SER A C 1
ATOM 739 O O . SER A 1 90 ? -1.522 3.829 -7.940 1.00 94.00 90 SER A O 1
ATOM 741 N N . ILE A 1 91 ? -2.191 5.815 -7.121 1.00 95.38 91 ILE A N 1
ATOM 742 C CA . ILE A 1 91 ? -3.038 5.300 -6.049 1.00 95.38 91 ILE A CA 1
ATOM 743 C C . ILE A 1 91 ? -4.458 5.808 -6.304 1.00 95.38 91 ILE A C 1
ATOM 745 O O . ILE A 1 91 ? -4.643 6.997 -6.582 1.00 95.38 91 ILE A O 1
ATOM 749 N N . GLY A 1 92 ? -5.424 4.890 -6.280 1.00 94.50 92 GLY A N 1
ATOM 750 C CA . GLY A 1 92 ? -6.840 5.162 -6.508 1.00 94.50 92 GLY A CA 1
ATOM 751 C C . GLY A 1 92 ? -7.557 5.724 -5.279 1.00 94.50 92 GLY A C 1
ATOM 752 O O . GLY A 1 92 ? -6.941 6.244 -4.349 1.00 94.50 92 GLY A O 1
ATOM 753 N N . ILE A 1 93 ? -8.883 5.605 -5.285 1.00 94.44 93 ILE A N 1
ATOM 754 C CA . ILE A 1 93 ? -9.736 5.922 -4.132 1.00 94.44 93 ILE A CA 1
ATOM 755 C C . ILE A 1 93 ? -9.866 4.708 -3.209 1.00 94.44 93 ILE A C 1
ATOM 757 O O . ILE A 1 93 ? -9.640 3.571 -3.636 1.00 94.44 93 ILE A O 1
ATOM 761 N N . HIS A 1 94 ? -10.241 4.939 -1.953 1.00 96.06 94 HIS A N 1
ATOM 762 C CA . HIS A 1 94 ? -10.510 3.840 -1.034 1.00 96.06 94 HIS A CA 1
ATOM 763 C C . HIS A 1 94 ? -11.859 3.172 -1.307 1.00 96.06 94 HIS A C 1
ATOM 765 O O . HIS A 1 94 ? -12.814 3.788 -1.781 1.00 96.06 94 HIS A O 1
ATOM 771 N N . SER A 1 95 ? -11.938 1.891 -0.960 1.00 95.62 95 SER A N 1
ATOM 772 C CA . SER A 1 95 ? -13.187 1.148 -0.862 1.00 95.62 95 SER A CA 1
ATOM 773 C C . SER A 1 95 ? -14.042 1.640 0.311 1.00 95.62 95 SER A C 1
ATOM 775 O O . SER A 1 95 ? -13.638 2.491 1.107 1.00 95.62 95 SER A O 1
ATOM 777 N N . THR A 1 96 ? -15.212 1.025 0.484 1.00 94.25 96 THR A N 1
ATOM 778 C CA . THR A 1 96 ? -15.985 1.130 1.725 1.00 94.25 96 THR A CA 1
ATOM 779 C C . THR A 1 96 ? -15.115 0.818 2.944 1.00 94.25 96 THR A C 1
ATOM 781 O O . THR A 1 96 ? -14.249 -0.062 2.891 1.00 94.25 96 THR A O 1
ATOM 784 N N . VAL A 1 97 ? -15.368 1.552 4.030 1.00 95.81 97 VAL A N 1
ATOM 785 C CA . VAL A 1 97 ? -14.710 1.366 5.321 1.00 95.81 97 VAL A CA 1
ATOM 786 C C . VAL A 1 97 ? -15.505 0.374 6.164 1.00 95.81 97 VAL A C 1
ATOM 788 O O . VAL A 1 97 ? -16.710 0.532 6.386 1.00 95.81 97 VAL A O 1
ATOM 791 N N . PHE A 1 98 ? -14.806 -0.636 6.662 1.00 94.00 98 PHE A N 1
ATOM 792 C CA . PHE A 1 98 ? -15.342 -1.666 7.538 1.00 94.00 98 PHE A CA 1
ATOM 793 C C . PHE A 1 98 ? -14.724 -1.553 8.925 1.00 94.00 98 PHE A C 1
ATOM 795 O O . PHE A 1 98 ? -13.577 -1.133 9.073 1.00 94.00 98 PHE A O 1
ATOM 802 N N . LYS A 1 99 ? -15.483 -1.937 9.952 1.00 92.94 99 LYS A N 1
ATOM 803 C CA . LYS A 1 99 ? -14.944 -2.109 11.299 1.00 92.94 99 LYS A CA 1
ATOM 804 C C . LYS A 1 99 ? -14.618 -3.578 11.515 1.00 92.94 99 LYS A C 1
ATOM 806 O O . LYS A 1 99 ? -15.531 -4.397 11.534 1.00 92.94 99 LYS A O 1
ATOM 811 N N . THR A 1 100 ? -13.347 -3.871 11.762 1.00 90.31 100 THR A N 1
ATOM 812 C CA . THR A 1 100 ? -12.872 -5.213 12.105 1.00 90.31 100 THR A CA 1
ATOM 813 C C . THR A 1 100 ? -12.220 -5.177 13.469 1.00 90.31 100 THR A C 1
ATOM 815 O O . THR A 1 100 ? -11.185 -4.539 13.643 1.00 90.31 100 THR A O 1
ATOM 818 N N . LYS A 1 101 ? -12.820 -5.866 14.446 1.00 88.00 101 LYS A N 1
ATOM 819 C CA . LYS A 1 101 ? -12.374 -5.829 15.848 1.00 88.00 101 LYS A CA 1
ATOM 820 C C . LYS A 1 101 ? -12.273 -4.365 16.330 1.00 88.00 101 LYS A C 1
ATOM 822 O O . LYS A 1 101 ? -13.283 -3.655 16.348 1.00 88.00 101 LYS A O 1
ATOM 827 N N . ASP A 1 102 ? -11.060 -3.918 16.645 1.00 90.06 102 ASP A N 1
ATOM 828 C CA . ASP A 1 102 ? -10.744 -2.585 17.166 1.00 90.06 102 ASP A CA 1
ATOM 829 C C . ASP A 1 102 ? -10.191 -1.628 16.094 1.00 90.06 102 ASP A C 1
ATOM 831 O O . ASP A 1 102 ? -9.712 -0.541 16.411 1.00 90.06 102 ASP A O 1
ATOM 835 N N . GLU A 1 103 ? -10.263 -2.010 14.816 1.00 94.38 103 GLU A N 1
ATOM 836 C CA . GLU A 1 103 ? -9.700 -1.259 13.695 1.00 94.38 103 GLU A CA 1
ATOM 837 C C . GLU A 1 103 ? -10.779 -0.864 12.674 1.00 94.38 103 GLU A C 1
ATOM 839 O O . GLU A 1 103 ? -11.728 -1.606 12.405 1.00 94.38 103 GLU A O 1
ATOM 844 N N . LEU A 1 104 ? -10.616 0.311 12.068 1.00 96.19 104 LEU A N 1
ATOM 845 C CA . LEU A 1 104 ? -11.259 0.655 10.802 1.00 96.19 104 LEU A CA 1
ATOM 846 C C . LEU A 1 104 ? -10.349 0.218 9.662 1.00 96.19 104 LEU A C 1
ATOM 848 O O . LEU A 1 104 ? -9.144 0.445 9.729 1.00 96.19 104 LEU A O 1
ATOM 852 N N . GLN A 1 105 ? -10.915 -0.380 8.620 1.00 96.62 105 GLN A N 1
ATOM 853 C CA . GLN A 1 105 ? -10.172 -0.920 7.490 1.00 96.62 105 GLN A CA 1
ATOM 854 C C . GLN A 1 105 ? -10.816 -0.530 6.163 1.00 96.62 105 GLN A C 1
ATOM 856 O O . GLN A 1 105 ? -12.037 -0.551 6.018 1.00 96.62 105 GLN A O 1
ATOM 861 N N . CYS A 1 106 ? -9.988 -0.210 5.177 1.00 96.88 106 CYS A N 1
ATOM 862 C CA . CYS A 1 106 ? -10.391 -0.100 3.780 1.00 96.88 106 CYS A CA 1
ATOM 863 C C . CYS A 1 106 ? -9.244 -0.549 2.871 1.00 96.88 106 CYS A C 1
ATOM 865 O O . CYS A 1 106 ? -8.119 -0.758 3.323 1.00 96.88 106 CYS A O 1
ATOM 867 N N . SER A 1 107 ? -9.527 -0.714 1.586 1.00 96.62 107 SER A N 1
ATOM 868 C CA . SER A 1 107 ? -8.526 -1.047 0.579 1.00 96.62 107 SER A CA 1
ATOM 869 C C . SER A 1 107 ? -8.397 0.086 -0.425 1.00 96.62 107 SER A C 1
ATOM 871 O O . SER A 1 107 ? -9.372 0.784 -0.695 1.00 96.62 107 SER A O 1
ATOM 873 N N . VAL A 1 108 ? -7.208 0.271 -0.988 1.00 96.94 108 VAL A N 1
ATOM 874 C CA . VAL A 1 108 ? -6.970 1.220 -2.078 1.00 96.94 108 VAL A CA 1
ATOM 875 C C . VAL A 1 108 ? -6.174 0.514 -3.166 1.00 96.94 108 VAL A C 1
ATOM 877 O O . VAL A 1 108 ? -5.175 -0.143 -2.876 1.00 96.94 108 VAL A O 1
ATOM 880 N N . GLN A 1 109 ? -6.599 0.650 -4.421 1.00 96.31 109 GLN A N 1
ATOM 881 C CA . GLN A 1 109 ? -5.846 0.119 -5.554 1.00 96.31 109 GLN A CA 1
ATOM 882 C C . GLN A 1 109 ? -4.586 0.961 -5.791 1.00 96.31 109 GLN A C 1
ATOM 884 O O . GLN A 1 109 ? -4.641 2.189 -5.855 1.00 96.31 109 GLN A O 1
ATOM 889 N N . MET A 1 110 ? -3.456 0.291 -5.976 1.00 95.31 110 MET A N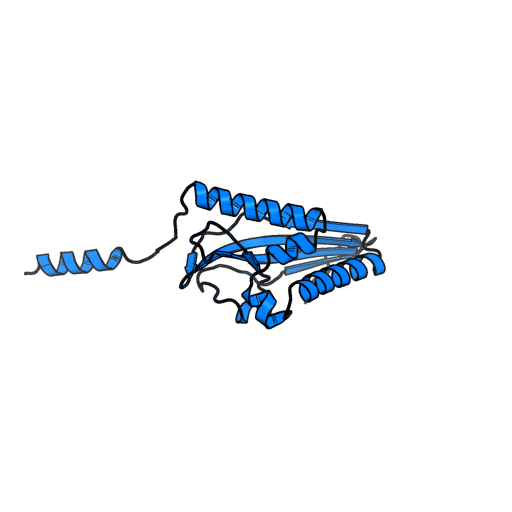 1
ATOM 890 C CA . MET A 1 110 ? -2.181 0.862 -6.380 1.00 95.31 110 MET A CA 1
ATOM 891 C C . MET A 1 110 ? -1.772 0.242 -7.715 1.00 95.31 110 MET A C 1
ATOM 893 O O . MET A 1 110 ? -1.834 -0.972 -7.905 1.00 95.31 110 MET A O 1
ATOM 897 N N . THR A 1 111 ? -1.375 1.088 -8.658 1.00 96.06 111 THR A N 1
ATOM 898 C CA . THR A 1 111 ? -0.852 0.666 -9.958 1.00 96.06 111 THR A CA 1
ATOM 899 C C . THR A 1 111 ? 0.551 1.209 -10.119 1.00 96.06 111 THR A C 1
ATOM 901 O O . THR A 1 111 ? 0.765 2.415 -10.015 1.00 96.06 111 THR A O 1
ATOM 904 N N . THR A 1 112 ? 1.486 0.316 -10.410 1.00 93.94 112 THR A N 1
ATOM 905 C CA . THR A 1 112 ? 2.889 0.642 -10.639 1.00 93.94 112 THR A CA 1
ATOM 906 C C . THR A 1 112 ? 3.251 0.301 -12.072 1.00 93.94 112 THR A C 1
ATOM 908 O O . THR A 1 112 ? 3.013 -0.817 -12.534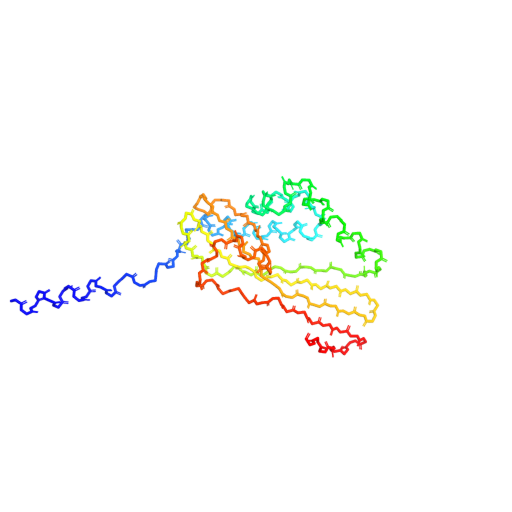 1.00 93.94 112 THR A O 1
ATOM 911 N N . ILE A 1 113 ? 3.839 1.260 -12.782 1.00 95.19 113 ILE A N 1
ATOM 912 C CA . ILE A 1 113 ? 4.296 1.098 -14.159 1.00 95.19 113 ILE A CA 1
ATOM 913 C C . ILE A 1 113 ? 5.816 1.177 -14.170 1.00 95.19 113 ILE A C 1
ATOM 915 O O . ILE A 1 113 ? 6.393 2.201 -13.814 1.00 95.19 113 ILE A O 1
ATOM 919 N N . LEU A 1 114 ? 6.455 0.110 -14.638 1.00 94.31 114 LEU A N 1
ATOM 920 C CA . LEU A 1 114 ? 7.889 0.054 -14.894 1.00 94.31 114 LEU A CA 1
ATOM 921 C C . LEU A 1 114 ? 8.116 0.022 -16.402 1.00 94.31 114 LEU A C 1
ATOM 923 O O . LEU A 1 114 ? 7.467 -0.751 -17.106 1.00 94.31 114 LEU A O 1
ATOM 927 N N . LYS A 1 115 ? 9.034 0.842 -16.912 1.00 93.94 115 LYS A N 1
ATOM 928 C CA . LYS A 1 115 ? 9.458 0.811 -18.317 1.00 93.94 115 LYS A CA 1
ATOM 929 C C . LYS A 1 115 ? 10.971 0.719 -18.412 1.00 93.94 115 LYS A C 1
ATOM 931 O O . LYS A 1 115 ? 11.682 1.398 -17.678 1.00 93.94 115 LYS A O 1
ATOM 936 N N . LYS A 1 116 ? 11.436 -0.093 -19.352 1.00 92.94 116 LYS A N 1
ATOM 937 C CA . LYS A 1 116 ? 12.834 -0.232 -19.751 1.00 92.94 116 LYS A CA 1
ATOM 938 C C . LYS A 1 116 ? 12.854 -0.513 -21.245 1.00 92.94 116 LYS A C 1
ATOM 940 O O . LYS A 1 116 ? 12.399 -1.576 -21.639 1.00 92.94 116 LYS A O 1
ATOM 945 N N . ASP A 1 117 ? 13.377 0.396 -22.058 1.00 89.88 117 ASP A N 1
ATOM 946 C CA . ASP A 1 117 ? 13.463 0.235 -23.516 1.00 89.88 117 ASP A CA 1
ATOM 947 C C . ASP A 1 117 ? 12.163 -0.319 -24.134 1.00 89.88 117 ASP A C 1
ATOM 949 O O . ASP A 1 117 ? 11.108 0.314 -24.087 1.00 89.88 117 ASP A O 1
ATOM 953 N N . THR A 1 118 ? 12.221 -1.537 -24.671 1.00 89.19 118 THR A N 1
ATOM 954 C CA . THR A 1 118 ? 11.111 -2.256 -25.300 1.00 89.19 118 THR A CA 1
ATOM 955 C C . THR A 1 118 ? 10.179 -2.960 -24.314 1.00 89.19 118 THR A C 1
ATOM 957 O O . THR A 1 118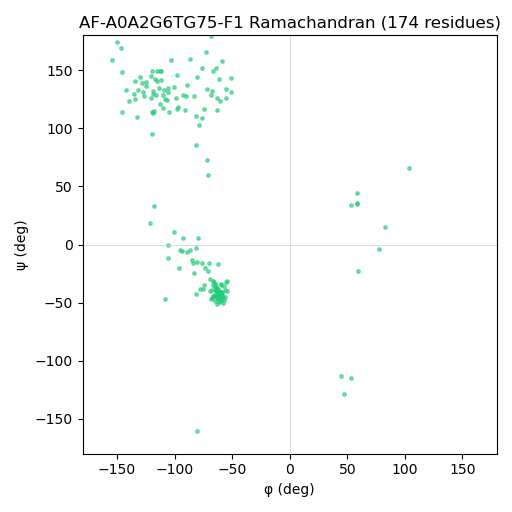 ? 9.214 -3.596 -24.726 1.00 89.19 118 THR A O 1
ATOM 960 N N . PHE A 1 119 ? 10.480 -2.918 -23.024 1.00 92.94 119 PHE A N 1
ATOM 961 C CA . PHE A 1 119 ? 9.777 -3.609 -21.955 1.00 92.94 119 PHE A CA 1
ATOM 962 C C . PHE A 1 119 ? 8.935 -2.633 -21.128 1.00 92.94 119 PHE A C 1
ATOM 964 O O . PHE A 1 119 ? 9.402 -1.574 -20.703 1.00 92.94 119 PHE A O 1
ATOM 971 N N . LYS A 1 120 ? 7.689 -3.014 -20.844 1.00 94.69 120 LYS A N 1
ATOM 972 C CA . LYS A 1 120 ? 6.815 -2.325 -19.889 1.00 94.69 120 LYS A CA 1
ATOM 973 C C . LYS A 1 120 ? 6.139 -3.364 -19.005 1.00 94.69 120 LYS A C 1
ATOM 975 O O . LYS A 1 120 ? 5.517 -4.278 -19.522 1.00 94.69 120 LYS A O 1
ATOM 980 N N . ALA A 1 121 ? 6.193 -3.193 -17.694 1.00 94.62 121 ALA A N 1
ATOM 981 C CA . ALA A 1 121 ? 5.405 -3.971 -16.747 1.00 94.62 121 ALA A CA 1
ATOM 982 C C . ALA A 1 121 ? 4.396 -3.056 -16.050 1.00 94.62 121 ALA A C 1
ATOM 984 O O . ALA A 1 121 ? 4.737 -1.952 -15.628 1.00 94.62 121 ALA A O 1
ATOM 985 N N . VAL A 1 122 ? 3.153 -3.514 -15.942 1.00 95.69 122 VAL A N 1
ATOM 986 C CA . VAL A 1 122 ? 2.078 -2.865 -15.192 1.00 95.69 122 VAL A CA 1
ATOM 987 C C . VAL A 1 122 ? 1.661 -3.819 -14.089 1.00 95.69 122 VAL A C 1
ATOM 989 O O . VAL A 1 122 ? 1.186 -4.919 -14.358 1.00 95.69 122 VAL A O 1
ATOM 992 N N . SER A 1 123 ? 1.882 -3.406 -12.850 1.00 94.69 123 SER A N 1
ATOM 993 C CA . SER A 1 123 ? 1.536 -4.170 -11.662 1.00 94.69 123 SER A CA 1
ATOM 994 C C . SER A 1 123 ? 0.382 -3.478 -10.956 1.00 94.69 123 SER A C 1
ATOM 996 O O . SER A 1 123 ? 0.539 -2.353 -10.493 1.00 94.69 123 SER A O 1
ATOM 998 N N . GLU A 1 124 ? -0.751 -4.156 -10.849 1.00 94.94 124 GLU A N 1
ATOM 999 C CA . GLU A 1 124 ? -1.934 -3.701 -10.125 1.00 94.94 124 GLU A CA 1
ATOM 1000 C C . GLU A 1 124 ? -2.068 -4.536 -8.850 1.00 94.94 124 GLU A C 1
ATOM 1002 O O . GLU A 1 124 ? -2.059 -5.767 -8.892 1.00 94.94 124 GLU A O 1
ATOM 1007 N N . TYR A 1 125 ? -2.151 -3.880 -7.701 1.00 94.25 125 TYR A N 1
ATOM 1008 C CA . TYR A 1 125 ? -2.321 -4.528 -6.403 1.00 94.25 125 TYR A CA 1
ATOM 1009 C C . TYR A 1 125 ? -3.086 -3.606 -5.462 1.00 94.25 125 TYR A C 1
ATOM 1011 O O . TYR A 1 125 ? -3.404 -2.470 -5.804 1.00 94.25 125 TYR A O 1
ATOM 1019 N N . TYR A 1 126 ? -3.420 -4.108 -4.282 1.00 95.38 126 TYR A N 1
ATOM 1020 C CA . TYR A 1 126 ? -4.202 -3.375 -3.302 1.00 95.38 126 TYR A CA 1
ATOM 1021 C C . TYR A 1 126 ? -3.370 -3.155 -2.045 1.00 95.38 126 TYR A C 1
ATOM 1023 O O . TYR A 1 126 ? -2.570 -3.998 -1.643 1.00 95.38 126 TYR A O 1
ATOM 1031 N N . LEU A 1 127 ? -3.542 -1.982 -1.450 1.00 95.75 127 LEU A N 1
ATOM 1032 C CA . LEU A 1 127 ? -3.051 -1.663 -0.121 1.00 95.75 127 LEU A CA 1
ATOM 1033 C C . LEU A 1 127 ? -4.217 -1.787 0.851 1.00 95.75 127 LEU A C 1
ATOM 1035 O O . LEU A 1 127 ? -5.299 -1.271 0.576 1.00 95.75 127 LEU A O 1
ATOM 1039 N N . LEU A 1 128 ? -3.988 -2.420 1.997 1.00 96.56 128 LEU A N 1
ATOM 1040 C CA . LEU A 1 128 ? -4.881 -2.308 3.145 1.00 96.56 128 LEU A CA 1
ATOM 1041 C C . LEU A 1 128 ? -4.515 -1.030 3.890 1.00 96.56 128 LEU A C 1
ATOM 1043 O O . LEU A 1 128 ? -3.350 -0.859 4.242 1.00 96.56 128 LEU A O 1
ATOM 1047 N N . LEU A 1 129 ? -5.489 -0.169 4.163 1.00 97.19 129 LEU A N 1
ATOM 1048 C CA . LEU A 1 129 ? -5.348 0.921 5.120 1.00 97.19 129 LEU A CA 1
ATOM 1049 C C . LEU A 1 129 ? -6.115 0.561 6.387 1.00 97.19 129 LEU A C 1
ATOM 1051 O O . LEU A 1 129 ? -7.283 0.181 6.312 1.00 97.19 129 LEU A O 1
ATOM 1055 N N . ALA A 1 130 ? -5.464 0.709 7.538 1.00 96.56 130 ALA A N 1
ATOM 1056 C CA . ALA A 1 130 ? -6.036 0.410 8.843 1.00 96.56 130 ALA A CA 1
ATOM 1057 C C . ALA A 1 130 ? -5.837 1.572 9.827 1.00 96.56 130 ALA A C 1
ATOM 1059 O O . ALA A 1 130 ? -4.799 2.237 9.811 1.00 96.56 130 ALA A O 1
ATOM 1060 N N . SER A 1 131 ? -6.821 1.793 10.697 1.00 96.38 131 SER A N 1
ATOM 1061 C CA . SER A 1 131 ? -6.785 2.798 11.761 1.00 96.38 131 SER A CA 1
ATOM 1062 C C . SER A 1 131 ? -7.280 2.214 13.081 1.00 96.38 131 SER A C 1
ATOM 1064 O O . SER A 1 131 ? -8.399 1.713 13.162 1.00 96.38 131 SER A O 1
ATOM 1066 N N . THR A 1 132 ? -6.466 2.324 14.131 1.00 94.88 132 THR A N 1
ATOM 1067 C CA . THR A 1 132 ? -6.781 1.869 15.500 1.00 94.88 132 THR A CA 1
ATOM 1068 C C . THR A 1 132 ? -7.333 2.987 16.388 1.00 94.88 132 THR A C 1
ATOM 1070 O O . THR A 1 132 ? -7.668 2.758 17.545 1.00 94.88 132 THR A O 1
ATOM 1073 N N . ASP A 1 133 ? -7.385 4.224 15.892 1.00 94.56 133 ASP A N 1
ATOM 1074 C CA . ASP A 1 133 ? -7.751 5.417 16.664 1.00 94.56 133 ASP A CA 1
ATOM 1075 C C . ASP A 1 133 ? -9.019 6.093 16.129 1.00 94.56 133 ASP A C 1
ATOM 1077 O O . ASP A 1 133 ? -9.195 7.313 16.212 1.00 94.56 133 ASP A O 1
ATOM 1081 N N . ASN A 1 134 ? -9.929 5.260 15.616 1.00 93.00 134 ASN A N 1
ATOM 1082 C CA . ASN A 1 134 ? -11.207 5.666 15.043 1.00 93.00 134 ASN A CA 1
ATOM 1083 C C . ASN A 1 134 ? -11.036 6.645 13.866 1.00 93.00 134 ASN A C 1
ATOM 1085 O O . ASN A 1 134 ? -11.739 7.650 13.770 1.00 93.00 134 ASN A O 1
ATOM 1089 N N . GLY A 1 135 ? -10.090 6.361 12.972 1.00 94.12 135 GLY A N 1
ATOM 1090 C CA . GLY A 1 135 ? -9.926 7.055 11.698 1.00 94.12 135 GLY A CA 1
ATOM 1091 C C . GLY A 1 135 ? -9.151 8.368 11.770 1.00 94.12 135 GLY A C 1
ATOM 1092 O O . GLY A 1 135 ? -9.240 9.146 10.821 1.00 94.12 135 GLY A O 1
ATOM 1093 N N . LYS A 1 136 ? -8.423 8.642 12.863 1.00 92.31 136 LYS A N 1
ATOM 1094 C CA . LYS A 1 136 ? -7.592 9.854 12.974 1.00 92.31 136 LYS A CA 1
ATOM 1095 C C . LYS A 1 136 ? -6.250 9.664 12.277 1.00 92.31 136 LYS A C 1
ATOM 1097 O O . LYS A 1 136 ? -5.814 10.561 11.565 1.00 92.31 136 LYS A O 1
ATOM 1102 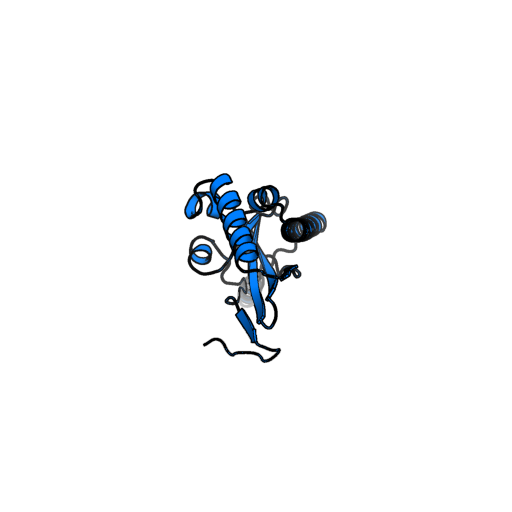N N . ASN A 1 137 ? -5.632 8.499 12.452 1.00 94.12 137 ASN A N 1
ATOM 1103 C CA . ASN A 1 137 ? -4.401 8.102 11.785 1.00 94.12 137 ASN A CA 1
ATOM 1104 C C . ASN A 1 137 ? -4.602 6.770 11.066 1.00 94.12 137 ASN A C 1
ATOM 1106 O O . ASN A 1 137 ? -5.242 5.856 11.588 1.00 94.12 137 ASN A O 1
ATOM 1110 N N . TRP A 1 138 ? -4.027 6.664 9.873 1.00 96.81 138 TRP A N 1
ATOM 1111 C CA . TRP A 1 138 ? -4.158 5.498 9.008 1.00 96.81 138 TRP A CA 1
ATOM 1112 C C . TRP A 1 138 ? -2.775 5.013 8.581 1.00 96.81 138 TRP A C 1
ATOM 1114 O O . TRP A 1 138 ? -1.949 5.794 8.111 1.00 96.81 138 TRP A O 1
ATOM 1124 N N . CYS A 1 139 ? -2.532 3.714 8.716 1.00 96.19 139 CYS A N 1
ATOM 1125 C CA . CYS A 1 139 ? -1.321 3.062 8.228 1.00 96.19 139 CYS A CA 1
ATOM 1126 C C . CYS A 1 139 ? -1.664 2.129 7.069 1.00 96.19 139 CYS A C 1
ATOM 1128 O O . CYS A 1 139 ? -2.749 1.553 7.051 1.00 96.19 139 CYS A O 1
ATOM 1130 N N . PHE A 1 140 ? -0.737 1.941 6.131 1.00 95.81 140 PHE A N 1
ATOM 1131 C CA . PHE A 1 140 ? -0.910 1.025 5.011 1.00 95.81 140 PHE A CA 1
ATOM 1132 C C . PHE A 1 140 ? -0.137 -0.284 5.196 1.00 95.81 140 PHE A C 1
ATOM 1134 O O . PHE A 1 140 ? 0.821 -0.386 5.967 1.00 95.81 140 PHE A O 1
ATOM 1141 N N . SER A 1 141 ? -0.554 -1.323 4.484 1.00 94.75 141 SER A N 1
ATOM 1142 C CA . SER A 1 141 ? 0.170 -2.587 4.346 1.00 94.75 141 SER A CA 1
ATOM 1143 C C . SER A 1 141 ? -0.047 -3.168 2.960 1.0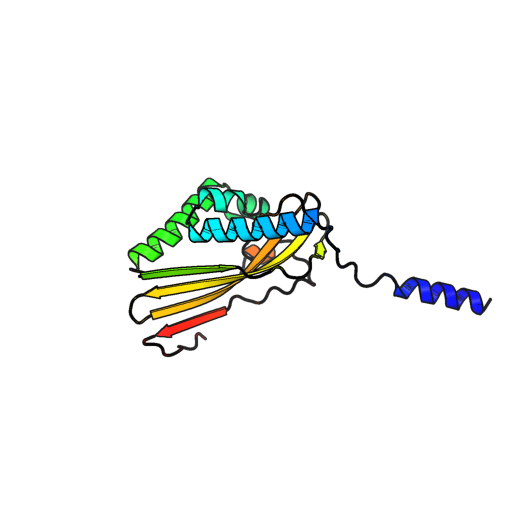0 94.75 141 SER A C 1
ATOM 1145 O O . SER A 1 141 ? -1.110 -2.986 2.366 1.00 94.75 141 SER A O 1
ATOM 1147 N N . LEU A 1 142 ? 0.965 -3.877 2.463 1.00 90.44 142 LEU A N 1
ATOM 1148 C CA . LEU A 1 142 ? 0.799 -4.760 1.315 1.00 90.44 142 LEU A CA 1
ATOM 1149 C C . LEU A 1 142 ? -0.111 -5.929 1.708 1.00 90.44 142 LEU A C 1
ATOM 1151 O O . LEU A 1 142 ? -0.157 -6.318 2.874 1.00 90.44 142 LEU A O 1
ATOM 1155 N N . THR A 1 143 ? -0.859 -6.459 0.745 1.00 88.19 143 THR A N 1
ATOM 1156 C CA . THR A 1 143 ? -1.890 -7.484 0.985 1.00 88.19 143 THR A CA 1
ATOM 1157 C C . THR A 1 143 ? -1.639 -8.772 0.205 1.00 88.19 143 THR A C 1
ATOM 1159 O O . THR A 1 143 ? -2.571 -9.545 -0.045 1.00 88.19 143 THR A O 1
ATOM 1162 N N . ASP A 1 144 ? -0.407 -8.974 -0.255 1.00 83.44 144 ASP A N 1
ATOM 1163 C CA . ASP A 1 144 ? 0.035 -10.137 -1.008 1.00 83.44 144 ASP A CA 1
ATOM 1164 C C . ASP A 1 144 ? 0.739 -11.166 -0.112 1.00 83.44 144 ASP A C 1
ATOM 1166 O O . ASP A 1 144 ? 1.416 -10.833 0.862 1.00 83.44 144 ASP A O 1
ATOM 1170 N N . GLY A 1 145 ? 0.546 -12.445 -0.448 1.00 81.81 145 GLY A N 1
ATOM 1171 C CA . GLY A 1 145 ? 1.196 -13.579 0.208 1.00 81.81 145 GLY A CA 1
ATOM 1172 C C . GLY A 1 145 ? 1.156 -13.514 1.737 1.00 81.81 145 GLY A C 1
ATOM 1173 O O . GLY A 1 145 ? 0.110 -13.273 2.334 1.00 81.81 145 GLY A O 1
ATOM 1174 N N . PHE A 1 146 ? 2.328 -13.680 2.350 1.00 80.06 146 PHE A N 1
ATOM 1175 C CA . PHE A 1 146 ? 2.522 -13.714 3.801 1.00 80.06 146 PHE A CA 1
ATOM 1176 C C . PHE A 1 146 ? 1.973 -12.486 4.544 1.00 80.06 146 PHE A C 1
ATOM 1178 O O . PHE A 1 146 ? 1.527 -12.607 5.683 1.00 80.06 146 PHE A O 1
ATOM 1185 N N . PHE A 1 147 ? 1.971 -11.301 3.920 1.00 84.69 147 PHE A N 1
ATOM 1186 C CA . PHE A 1 147 ? 1.440 -10.104 4.571 1.00 84.69 147 PHE A CA 1
ATOM 1187 C C . PHE A 1 147 ? -0.057 -10.231 4.832 1.00 84.69 147 PHE A C 1
ATOM 1189 O O . PHE A 1 147 ? -0.520 -9.801 5.882 1.00 84.69 147 PHE A O 1
ATOM 1196 N N . ARG A 1 148 ? -0.807 -10.859 3.919 1.00 85.62 148 ARG A N 1
ATOM 1197 C CA . ARG A 1 148 ? -2.251 -11.064 4.076 1.00 85.62 148 ARG A CA 1
ATOM 1198 C C . ARG A 1 148 ? -2.576 -11.861 5.337 1.00 85.62 148 ARG A C 1
ATOM 1200 O O . ARG A 1 148 ? -3.486 -11.473 6.056 1.00 85.62 148 ARG A O 1
ATOM 1207 N N . ASP A 1 149 ? -1.812 -12.911 5.618 1.00 86.69 149 ASP A N 1
ATOM 1208 C CA . ASP A 1 149 ? -2.063 -13.811 6.751 1.00 86.69 149 ASP A CA 1
ATOM 1209 C C . ASP A 1 149 ? -1.761 -13.156 8.109 1.00 86.69 149 ASP A C 1
ATOM 1211 O O . ASP A 1 149 ? -2.299 -13.559 9.139 1.00 86.69 149 ASP A O 1
ATOM 1215 N N . LEU A 1 150 ? -0.916 -12.120 8.119 1.00 88.62 150 LEU A N 1
ATOM 1216 C CA . LEU A 1 150 ? -0.602 -11.325 9.310 1.00 88.62 150 LEU A CA 1
ATOM 1217 C C . LEU A 1 150 ? -1.618 -10.215 9.591 1.00 88.62 150 LEU A C 1
ATOM 1219 O O . LEU A 1 150 ? -1.599 -9.613 10.671 1.00 88.62 150 LEU A O 1
ATOM 1223 N N . LEU A 1 151 ? -2.450 -9.883 8.609 1.00 88.12 151 LEU A N 1
ATOM 1224 C CA . LEU A 1 151 ? -3.403 -8.793 8.698 1.00 88.12 151 LEU A CA 1
ATOM 1225 C C . LEU A 1 151 ? -4.772 -9.378 9.041 1.00 88.12 151 LEU A C 1
ATOM 1227 O O . LEU A 1 151 ? -5.287 -10.247 8.347 1.00 88.12 151 LEU A O 1
ATOM 1231 N N . ASP A 1 152 ? -5.385 -8.872 10.109 1.00 90.12 152 ASP A N 1
ATOM 1232 C CA . ASP A 1 152 ? -6.755 -9.209 10.507 1.00 90.12 152 ASP A CA 1
ATOM 1233 C C . ASP A 1 152 ? -7.775 -8.585 9.529 1.00 90.12 152 ASP A C 1
ATOM 1235 O O . ASP A 1 152 ? -8.566 -7.733 9.925 1.00 90.12 152 ASP A O 1
ATOM 1239 N N . ILE A 1 153 ? -7.705 -8.927 8.242 1.00 92.12 153 ILE A N 1
ATOM 1240 C CA . ILE A 1 153 ? -8.505 -8.326 7.168 1.00 92.12 153 ILE A CA 1
ATOM 1241 C C . ILE A 1 153 ? -9.981 -8.702 7.330 1.00 92.12 153 ILE A C 1
ATOM 1243 O O . ILE A 1 153 ? -10.307 -9.883 7.475 1.00 92.12 153 ILE A O 1
ATOM 1247 N N . ASP A 1 154 ? -10.878 -7.712 7.246 1.00 93.12 154 ASP A N 1
ATOM 1248 C CA . ASP A 1 154 ? -12.321 -7.972 7.178 1.00 93.12 154 ASP A CA 1
ATOM 1249 C C . ASP A 1 154 ? -12.631 -8.924 6.005 1.00 93.12 154 ASP A C 1
ATOM 1251 O O . ASP A 1 154 ? -12.286 -8.605 4.863 1.00 93.12 154 ASP A O 1
ATOM 1255 N N . PRO A 1 155 ? -13.333 -10.052 6.214 1.00 91.12 155 PRO A N 1
ATOM 1256 C CA . PRO A 1 155 ? -13.680 -10.965 5.124 1.00 91.12 155 PRO A CA 1
ATOM 1257 C C . PRO A 1 155 ? -14.585 -10.334 4.051 1.00 91.12 155 PRO A C 1
ATOM 1259 O O . PRO A 1 155 ? -14.705 -10.880 2.956 1.00 91.12 155 PRO A O 1
ATOM 1262 N N . LYS A 1 156 ? -15.237 -9.199 4.339 1.00 90.75 156 LYS A N 1
ATOM 1263 C CA . LYS A 1 156 ? -16.045 -8.432 3.378 1.00 90.75 156 LYS A CA 1
ATOM 1264 C C . LYS A 1 156 ? -15.212 -7.463 2.543 1.00 90.75 156 LYS A C 1
ATOM 1266 O O . LYS A 1 156 ? -15.726 -6.920 1.563 1.00 90.75 156 LYS A O 1
ATOM 1271 N N . LEU A 1 157 ? -13.960 -7.207 2.921 1.00 92.19 157 LEU A N 1
ATOM 1272 C CA . LEU A 1 157 ? -13.086 -6.310 2.183 1.00 92.19 157 LEU A CA 1
ATOM 1273 C C . LEU A 1 157 ? -12.604 -7.002 0.903 1.00 92.19 157 LEU A C 1
ATOM 1275 O O . LEU A 1 157 ? -11.899 -8.011 0.932 1.00 92.19 157 LEU A O 1
ATOM 1279 N N . ILE A 1 158 ? -12.981 -6.439 -0.242 1.00 89.19 158 ILE A N 1
ATOM 1280 C CA . ILE A 1 158 ? -12.592 -6.976 -1.545 1.00 89.19 158 ILE A CA 1
ATOM 1281 C C . ILE A 1 158 ? -11.156 -6.546 -1.835 1.00 89.19 158 ILE A C 1
ATOM 1283 O O . ILE A 1 158 ? -10.900 -5.409 -2.220 1.00 89.19 158 ILE A O 1
ATOM 1287 N N . ILE A 1 159 ? -10.223 -7.479 -1.667 1.00 91.12 159 ILE A N 1
ATOM 1288 C CA . ILE A 1 159 ? -8.814 -7.311 -2.026 1.00 91.12 159 ILE A CA 1
ATOM 1289 C C . ILE A 1 159 ? -8.472 -8.379 -3.072 1.00 91.12 159 ILE A C 1
ATOM 1291 O O . ILE A 1 159 ? -8.172 -9.518 -2.696 1.00 91.12 159 ILE A O 1
ATOM 1295 N N . PRO A 1 160 ? -8.538 -8.048 -4.372 1.00 90.44 160 PRO A N 1
ATOM 1296 C CA . PRO A 1 160 ? -8.109 -8.931 -5.449 1.00 90.44 160 PRO A CA 1
ATOM 1297 C C . PRO A 1 160 ? -6.637 -9.334 -5.334 1.00 90.44 160 PRO A C 1
ATOM 1299 O O . PRO A 1 160 ? -5.820 -8.632 -4.730 1.00 90.44 160 PRO A O 1
ATOM 1302 N N . ASN A 1 161 ? -6.289 -10.456 -5.962 1.00 90.12 161 ASN A N 1
ATOM 1303 C CA . ASN A 1 161 ? -4.892 -10.836 -6.136 1.00 90.12 161 ASN A CA 1
ATOM 1304 C C . ASN A 1 161 ? -4.169 -9.823 -7.026 1.00 90.12 161 ASN A C 1
ATOM 1306 O O . ASN A 1 161 ? -4.767 -9.198 -7.906 1.00 90.12 161 ASN A O 1
ATOM 1310 N N . ARG A 1 162 ? -2.859 -9.690 -6.802 1.00 91.31 162 ARG A N 1
ATOM 1311 C CA . ARG A 1 162 ? -1.991 -8.878 -7.651 1.00 91.31 162 ARG A CA 1
ATOM 1312 C C . ARG A 1 162 ? -2.107 -9.341 -9.103 1.00 91.31 162 ARG A C 1
ATOM 1314 O O . ARG A 1 162 ? -1.994 -10.531 -9.384 1.00 91.31 162 ARG A O 1
ATOM 1321 N N . LYS A 1 163 ? -2.253 -8.385 -10.015 1.00 93.19 163 LYS A N 1
ATOM 1322 C CA . LYS A 1 163 ? -2.215 -8.608 -11.458 1.00 93.19 163 LYS A CA 1
ATOM 1323 C C . LYS A 1 163 ? -0.946 -7.993 -12.030 1.00 93.19 163 LYS A C 1
ATOM 1325 O O . LYS A 1 163 ? -0.651 -6.825 -11.785 1.00 93.19 163 LYS A O 1
ATOM 1330 N N . LEU A 1 164 ? -0.193 -8.776 -12.797 1.00 94.00 164 LEU A N 1
ATOM 1331 C CA . LEU A 1 164 ? 1.011 -8.324 -13.487 1.00 94.00 164 LEU A CA 1
ATOM 1332 C C . LEU A 1 164 ? 0.827 -8.496 -14.992 1.00 94.00 164 LEU A C 1
ATOM 1334 O O . LEU A 1 164 ? 0.778 -9.614 -15.493 1.00 94.00 164 LEU A O 1
ATOM 1338 N N . THR A 1 165 ? 0.777 -7.380 -15.710 1.00 95.19 165 THR A N 1
ATOM 1339 C CA . THR A 1 165 ? 0.726 -7.369 -17.175 1.00 95.19 165 THR A CA 1
ATOM 1340 C C . THR A 1 165 ? 2.075 -6.924 -17.713 1.00 95.19 165 THR A C 1
ATOM 1342 O O . THR A 1 165 ? 2.564 -5.850 -17.356 1.00 95.19 165 THR A O 1
ATOM 1345 N N . VAL A 1 166 ? 2.688 -7.733 -18.571 1.00 94.56 166 VAL A N 1
ATOM 1346 C CA . VAL A 1 166 ? 3.991 -7.435 -19.171 1.00 94.56 166 VAL A CA 1
ATOM 1347 C C . VAL A 1 166 ? 3.813 -7.177 -20.659 1.00 94.56 166 VAL A C 1
ATOM 1349 O O . VAL A 1 166 ? 3.028 -7.835 -21.327 1.00 94.56 166 VAL A O 1
ATOM 1352 N N . TYR A 1 167 ? 4.551 -6.208 -21.182 1.00 94.25 167 TYR A N 1
ATOM 1353 C CA . TYR A 1 167 ? 4.599 -5.874 -22.594 1.00 94.25 167 TYR A CA 1
ATOM 1354 C C . TYR A 1 167 ? 6.045 -5.915 -23.077 1.00 94.25 167 TYR A C 1
ATOM 1356 O O . TYR A 1 167 ? 6.933 -5.348 -22.433 1.00 94.25 167 TYR A O 1
ATOM 1364 N N . LYS A 1 168 ? 6.269 -6.511 -24.247 1.00 93.94 168 LYS A N 1
ATOM 1365 C CA . LYS A 1 168 ? 7.543 -6.478 -24.972 1.00 93.94 168 LYS A CA 1
ATOM 1366 C C . LYS A 1 168 ? 7.294 -5.990 -26.388 1.00 93.94 168 LYS A C 1
ATOM 1368 O O . LYS A 1 168 ? 6.429 -6.510 -27.081 1.00 93.94 168 LYS A O 1
ATOM 1373 N N . ASN A 1 169 ? 8.037 -4.974 -26.813 1.00 91.94 169 ASN A N 1
ATOM 1374 C CA . ASN A 1 169 ? 7.825 -4.279 -28.085 1.00 91.94 169 ASN A CA 1
ATOM 1375 C C . ASN A 1 169 ? 6.373 -3.789 -28.256 1.00 91.94 169 ASN A C 1
ATOM 1377 O O . ASN A 1 169 ? 5.826 -3.816 -29.352 1.00 91.94 169 ASN A O 1
ATOM 1381 N N . GLY A 1 170 ? 5.722 -3.392 -27.156 1.00 88.00 170 GLY A N 1
ATOM 1382 C CA . GLY A 1 170 ? 4.316 -2.967 -27.155 1.00 88.00 170 GLY A CA 1
ATOM 1383 C C . GLY A 1 170 ? 3.286 -4.100 -27.224 1.00 88.00 170 GLY A C 1
ATOM 1384 O O . GLY A 1 170 ? 2.097 -3.826 -27.097 1.00 88.00 170 GLY A O 1
ATOM 1385 N N . ILE A 1 171 ? 3.715 -5.357 -27.356 1.00 90.25 171 ILE A N 1
ATOM 1386 C CA . ILE A 1 171 ? 2.838 -6.531 -27.382 1.00 90.25 171 ILE A CA 1
ATOM 1387 C C . ILE A 1 171 ? 2.717 -7.080 -25.964 1.00 90.25 171 ILE A C 1
ATOM 1389 O O . ILE A 1 171 ? 3.733 -7.292 -25.301 1.00 90.25 171 ILE A O 1
ATOM 1393 N N . MET A 1 172 ? 1.485 -7.287 -25.498 1.00 90.25 172 MET A N 1
ATOM 1394 C CA . MET A 1 172 ? 1.221 -7.940 -24.216 1.00 90.25 172 MET A CA 1
ATOM 1395 C C . MET A 1 172 ? 1.731 -9.382 -24.271 1.00 90.25 172 MET A C 1
ATOM 1397 O O . MET A 1 172 ? 1.388 -10.124 -25.187 1.00 90.25 172 MET A O 1
ATOM 1401 N N . ILE A 1 173 ? 2.569 -9.752 -23.310 1.00 90.19 173 ILE A N 1
ATOM 1402 C CA . ILE A 1 173 ? 2.975 -11.131 -23.075 1.00 90.19 173 ILE A CA 1
ATOM 1403 C C . ILE A 1 173 ? 2.087 -11.622 -21.939 1.00 90.19 173 ILE A C 1
ATOM 1405 O O . ILE A 1 173 ? 2.135 -11.055 -20.842 1.00 90.19 173 ILE A O 1
ATOM 1409 N N . ASP A 1 174 ? 1.260 -12.628 -22.214 1.00 75.50 174 ASP A N 1
ATOM 1410 C CA . ASP A 1 174 ? 0.515 -13.309 -21.162 1.00 75.50 174 ASP A CA 1
ATOM 1411 C C . ASP A 1 174 ? 1.519 -13.926 -20.185 1.00 75.50 174 ASP A C 1
ATOM 1413 O O . ASP A 1 174 ? 2.425 -14.663 -20.577 1.00 75.50 174 ASP A O 1
ATOM 1417 N N . ASN A 1 175 ? 1.387 -13.556 -18.915 1.00 59.31 175 ASN A N 1
ATOM 1418 C CA . ASN A 1 175 ? 2.071 -14.244 -17.834 1.00 59.31 175 ASN A CA 1
ATOM 1419 C C . ASN A 1 175 ? 1.115 -15.340 -17.360 1.00 59.31 175 ASN A C 1
ATOM 1421 O O . ASN A 1 175 ? 0.017 -15.010 -16.903 1.00 59.31 175 ASN A O 1
ATOM 1425 N N . GLU A 1 176 ? 1.515 -16.602 -17.527 1.00 44.31 176 GLU A N 1
ATOM 1426 C CA . GLU A 1 176 ? 0.878 -17.751 -16.863 1.00 44.31 176 GLU A CA 1
ATOM 1427 C C . GLU A 1 176 ? 0.871 -17.587 -15.335 1.00 44.31 176 GLU A C 1
ATOM 1429 O O . GLU A 1 176 ? 1.868 -17.058 -14.781 1.00 44.31 176 GLU A O 1
#

Nearest PDB structures (foldseek):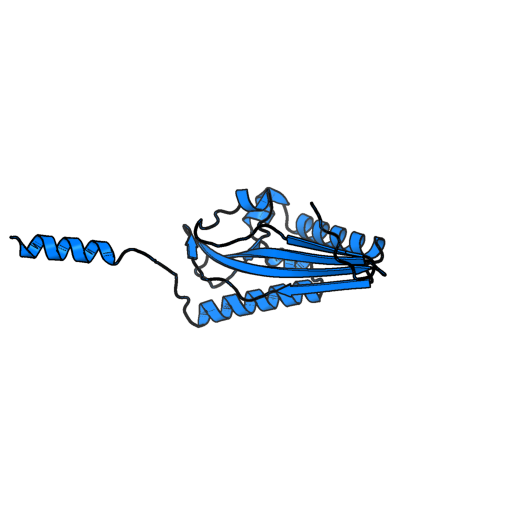
  3ef8-assembly1_A  TM=5.673E-01  e=9.346E-03  Novosphingobium aromaticivorans DSM 12444
  3e99-assembly1_A  TM=6.235E-01  e=5.175E-02  Burkholderia mallei ATCC 23344
  3s5c-assembly1_B  TM=5.509E-01  e=3.852E-02  uncultured organism
  5kvb-assembly1_A  TM=5.869E-01  e=9.904E-02  Novosphingobium barchaimii LL02
  6of9-assembly1_I-2  TM=4.611E-01  e=9.318E+00  Chlamydomonas reinhardtii